Protein AF-X1T9V0-F1 (afdb_monomer)

pLDDT: mean 80.66, std 11.4, range [44.12, 93.75]

Nearest PDB structures (foldseek):
  7t22-assembly1_F  TM=5.016E-01  e=5.254E-05  Escherichia coli K-12
  3bh0-assembly1_A  TM=8.371E-01  e=5.116E-03  Bacillus phage SPP1
  6qem-assembly1_C  TM=6.064E-01  e=6.419E-04  Escherichia coli
  2r6a-assembly1_A  TM=5.162E-01  e=1.046E-03  Geobacillus stearothermophilus

Mean predicted aligned error: 12.36 Å

Solvent-accessible surface area (backbone atoms only — not comparable to full-atom values): 9432 Å² total; per-residue (Å²): 108,74,69,56,54,52,51,55,53,52,53,53,52,62,68,68,67,75,81,85,80,56,74,67,56,58,54,49,55,50,51,53,57,51,46,58,66,61,65,75,74,76,92,84,85,86,78,61,64,85,65,50,54,60,55,53,52,50,57,52,51,57,55,70,74,45,95,60,68,84,24,53,47,45,73,45,70,72,57,28,72,76,61,36,20,54,50,87,97,64,89,82,84,89,81,78,64,87,91,70,46,62,67,60,52,53,52,48,26,47,50,40,27,41,76,69,73,41,91,74,87,86,87,71,92,86,62,55,70,67,62,51,51,52,49,55,52,32,72,72,67,75,54,71,75,89,79,114

InterPro domains:
  IPR007694 DNA helicase, DnaB-like, C-terminal [PF03796] (71-138)
  IPR007694 DNA helicase, DnaB-like, C-terminal [PS51199] (65-148)
  IPR027417 P-loop containing nucleoside triphosphate hydrolase [G3DSA:3.40.50.300] (47-145)
  IPR027417 P-loop containing nucleoside triphosphate hydrolase [SSF52540] (62-135)

Organism: NCBI:txid412755

Sequence (148 aa):
MRKIIAITEVCKNECYDDRTKDPVDIINDLNEQLLVLTGNTVLRTYMGMDKIMPEAFNLISERYNKKEISGVPTGFTRLDKYIDGLQPGRFVVIAGKTSTGKTSLALDMARNAAMREYPVAIFTLEMTYSELGIRLIICRFFLPQLLF

Structure (mmCIF, N/CA/C/O backbone):
data_AF-X1T9V0-F1
#
_entry.id   AF-X1T9V0-F1
#
loop_
_atom_site.group_PDB
_atom_site.id
_atom_site.type_symbol
_atom_site.label_atom_id
_atom_site.label_alt_id
_atom_site.label_comp_id
_atom_site.label_asym_id
_atom_site.label_entity_id
_atom_site.label_seq_id
_atom_site.pdbx_PDB_ins_code
_atom_site.Cartn_x
_atom_site.Cartn_y
_atom_site.Cartn_z
_atom_site.occupancy
_atom_site.B_iso_or_equiv
_atom_site.auth_seq_id
_atom_site.auth_comp_id
_atom_site.auth_asym_id
_atom_site.auth_atom_id
_atom_site.pdbx_PDB_model_num
ATOM 1 N N . MET A 1 1 ? -6.354 -8.744 -32.834 1.00 56.34 1 MET A N 1
ATOM 2 C CA . MET A 1 1 ? -6.208 -10.096 -33.420 1.00 56.34 1 MET A CA 1
ATOM 3 C C . MET A 1 1 ? -5.099 -10.169 -34.470 1.00 56.34 1 MET A C 1
ATOM 5 O O . MET A 1 1 ? -4.031 -10.624 -34.102 1.00 56.34 1 MET A O 1
ATOM 9 N N . ARG A 1 2 ? -5.248 -9.661 -35.710 1.00 74.00 2 ARG A N 1
ATOM 10 C CA . ARG A 1 2 ? -4.183 -9.759 -36.748 1.00 74.00 2 ARG A CA 1
ATOM 11 C C . ARG A 1 2 ? -2.821 -9.171 -36.339 1.00 74.00 2 ARG A C 1
ATOM 13 O O . ARG A 1 2 ? -1.800 -9.788 -36.591 1.00 74.00 2 ARG A O 1
ATOM 20 N N . LYS A 1 3 ? -2.816 -8.021 -35.650 1.00 72.12 3 LYS A N 1
ATOM 21 C CA . LYS A 1 3 ? -1.582 -7.397 -35.136 1.00 72.12 3 LYS A CA 1
ATOM 22 C C . LYS A 1 3 ? -0.863 -8.243 -34.074 1.00 72.12 3 LYS A C 1
ATOM 24 O O . LYS A 1 3 ? 0.351 -8.229 -34.031 1.00 72.12 3 LYS A O 1
ATOM 29 N N . ILE A 1 4 ? -1.609 -8.986 -33.251 1.00 75.44 4 ILE A N 1
ATOM 30 C CA . ILE A 1 4 ? -1.033 -9.860 -32.215 1.00 75.44 4 ILE A CA 1
ATOM 31 C C . ILE A 1 4 ? -0.352 -11.060 -32.879 1.00 75.44 4 ILE A C 1
ATOM 33 O O . ILE A 1 4 ? 0.782 -11.372 -32.550 1.00 75.44 4 ILE A O 1
ATOM 37 N N . ILE A 1 5 ? -1.019 -11.669 -33.867 1.00 80.75 5 ILE A N 1
ATOM 38 C CA . ILE A 1 5 ? -0.476 -12.796 -34.641 1.00 80.75 5 ILE A CA 1
ATOM 39 C C . ILE A 1 5 ? 0.827 -12.394 -35.349 1.00 80.75 5 ILE A C 1
ATOM 41 O O . ILE A 1 5 ? 1.803 -13.130 -35.275 1.00 80.75 5 ILE A O 1
ATOM 45 N N . ALA A 1 6 ? 0.862 -11.204 -35.960 1.00 79.88 6 ALA A N 1
ATOM 46 C CA . ALA A 1 6 ? 2.060 -10.687 -36.622 1.00 79.88 6 ALA A CA 1
ATOM 47 C C . ALA A 1 6 ? 3.251 -10.518 -35.658 1.00 79.88 6 ALA A C 1
ATOM 49 O O . ALA A 1 6 ? 4.362 -10.898 -36.003 1.00 79.88 6 ALA A O 1
ATOM 50 N N . ILE A 1 7 ? 3.024 -10.007 -34.441 1.00 77.75 7 ILE A N 1
ATOM 51 C CA . ILE A 1 7 ? 4.086 -9.866 -33.426 1.00 77.75 7 ILE A CA 1
ATOM 52 C C . ILE A 1 7 ? 4.608 -11.241 -32.996 1.00 77.75 7 ILE A C 1
ATOM 54 O O . ILE A 1 7 ? 5.814 -11.446 -32.927 1.00 77.75 7 ILE A O 1
ATOM 58 N N . THR A 1 8 ? 3.720 -12.213 -32.761 1.00 78.56 8 THR A N 1
ATOM 59 C CA . THR A 1 8 ? 4.132 -13.577 -32.386 1.00 78.56 8 THR A CA 1
ATOM 60 C C . THR A 1 8 ? 4.973 -14.245 -33.477 1.00 78.56 8 THR A C 1
ATOM 62 O O . THR A 1 8 ? 5.903 -14.985 -33.168 1.00 78.56 8 THR A O 1
ATOM 65 N N . GLU A 1 9 ? 4.667 -13.983 -34.746 1.00 81.50 9 GLU A N 1
ATOM 66 C CA . GLU A 1 9 ? 5.402 -14.525 -35.889 1.00 81.50 9 GLU A CA 1
ATOM 67 C C . GLU A 1 9 ? 6.793 -13.889 -36.038 1.00 81.50 9 GLU A C 1
ATOM 69 O O . GLU A 1 9 ? 7.769 -14.606 -36.253 1.00 81.50 9 GLU A O 1
ATOM 74 N N . VAL A 1 10 ? 6.907 -12.572 -35.823 1.00 78.62 10 VAL A N 1
ATOM 75 C CA . VAL A 1 10 ? 8.195 -11.857 -35.780 1.00 78.62 10 VAL A CA 1
ATOM 76 C C . VAL A 1 10 ? 9.075 -12.392 -34.651 1.00 78.62 10 VAL A C 1
ATOM 78 O O . VAL A 1 10 ? 10.202 -12.803 -34.914 1.00 78.62 10 VAL A O 1
ATOM 81 N N . CYS A 1 11 ? 8.548 -12.497 -33.428 1.00 74.44 11 CYS A N 1
ATOM 82 C CA . CYS A 1 11 ? 9.314 -13.007 -32.289 1.00 74.44 11 CYS A CA 1
ATOM 83 C C . CYS A 1 11 ? 9.730 -14.468 -32.477 1.00 74.44 11 CYS A C 1
ATOM 85 O O . CYS A 1 11 ? 10.836 -14.851 -32.111 1.00 74.44 11 CYS A O 1
ATOM 87 N N . LYS A 1 12 ? 8.870 -15.294 -33.088 1.00 78.94 12 LYS A N 1
ATOM 88 C CA . LYS A 1 12 ? 9.221 -16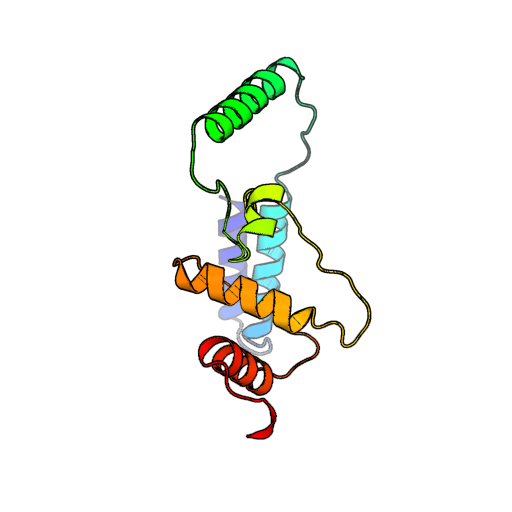.681 -33.408 1.00 78.94 12 LYS A CA 1
ATOM 89 C C . LYS A 1 12 ? 10.407 -16.734 -34.368 1.00 78.94 12 LYS A C 1
ATOM 91 O O . LYS A 1 12 ? 11.316 -17.522 -34.137 1.00 78.94 12 LYS A O 1
ATOM 96 N N . ASN A 1 13 ? 10.411 -15.907 -35.411 1.00 77.19 13 ASN A N 1
ATOM 97 C CA . ASN A 1 13 ? 11.510 -15.863 -36.373 1.00 77.19 13 ASN A CA 1
ATOM 98 C C . ASN A 1 13 ? 12.810 -15.356 -35.731 1.00 77.19 13 ASN A C 1
ATOM 100 O O . ASN A 1 13 ? 13.853 -15.966 -35.943 1.00 77.19 13 ASN A O 1
ATOM 104 N N . GLU A 1 14 ? 12.745 -14.328 -34.880 1.00 73.94 14 GLU A N 1
ATOM 105 C CA . GLU A 1 14 ? 13.911 -13.829 -34.134 1.00 73.94 14 GLU A CA 1
ATOM 106 C C . GLU A 1 14 ? 14.492 -14.864 -33.158 1.00 73.94 14 GLU A C 1
ATOM 108 O O . GLU A 1 14 ? 15.704 -14.904 -32.967 1.00 73.94 14 GLU A O 1
ATOM 113 N N . CYS A 1 15 ? 13.662 -15.744 -32.585 1.00 70.62 15 CYS A N 1
ATOM 114 C CA . CYS A 1 15 ? 14.121 -16.847 -31.735 1.00 70.62 15 CYS A CA 1
ATOM 115 C C . CYS A 1 15 ? 14.826 -17.980 -32.502 1.00 70.62 15 CYS A C 1
ATOM 117 O O . CYS A 1 15 ? 15.581 -18.731 -31.891 1.00 70.62 15 CYS A O 1
ATOM 119 N N . TYR A 1 16 ? 14.557 -18.154 -33.801 1.00 71.00 16 TYR A N 1
ATOM 120 C CA . TYR A 1 16 ? 15.193 -19.198 -34.617 1.00 71.00 16 TYR A CA 1
ATOM 121 C C . TYR A 1 16 ? 16.481 -18.725 -35.310 1.00 71.00 16 TYR A C 1
ATOM 123 O O . TYR A 1 16 ? 17.306 -19.567 -35.661 1.00 71.00 16 TYR A O 1
ATOM 131 N N . ASP A 1 17 ? 16.681 -17.415 -35.484 1.00 71.31 17 ASP A N 1
ATOM 132 C CA . ASP A 1 17 ? 17.824 -16.823 -36.209 1.00 71.31 17 ASP A CA 1
ATOM 133 C C . ASP A 1 17 ? 19.085 -16.638 -35.323 1.00 71.31 17 ASP A C 1
ATOM 135 O O . ASP A 1 17 ? 19.879 -15.706 -35.455 1.00 71.31 17 ASP A O 1
ATOM 139 N N . ASP A 1 18 ? 19.250 -17.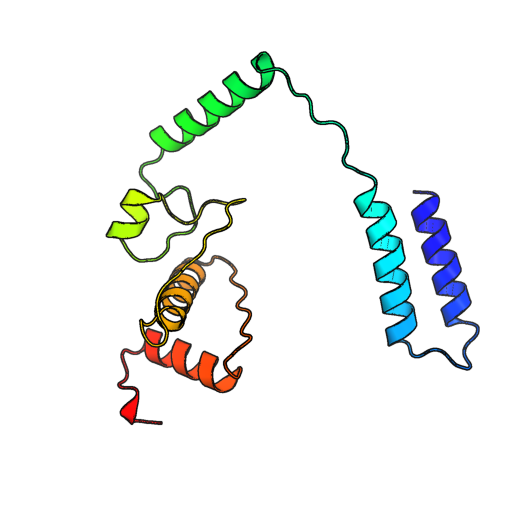546 -34.363 1.00 62.38 18 ASP A N 1
ATOM 140 C CA . ASP A 1 18 ? 20.064 -17.436 -33.151 1.00 62.38 18 ASP A CA 1
ATOM 141 C C . ASP A 1 18 ? 21.585 -17.313 -33.378 1.00 62.38 18 ASP A C 1
ATOM 143 O O . ASP A 1 18 ? 22.294 -18.325 -33.385 1.00 62.38 18 ASP A O 1
ATOM 147 N N . ARG A 1 19 ? 22.122 -16.082 -33.513 1.00 57.53 19 ARG A N 1
ATOM 148 C CA . ARG A 1 19 ? 23.573 -15.826 -33.319 1.00 57.53 19 ARG A CA 1
ATOM 149 C C . ARG A 1 19 ? 24.010 -14.562 -32.566 1.00 57.53 19 ARG A C 1
ATOM 151 O O . ARG A 1 19 ? 25.209 -14.466 -32.313 1.00 57.53 19 ARG A O 1
ATOM 158 N N . THR A 1 20 ? 23.147 -13.619 -32.165 1.00 59.25 20 THR A N 1
ATOM 159 C CA . THR A 1 20 ? 23.647 -12.379 -31.503 1.00 59.25 20 THR A CA 1
ATOM 160 C C . THR A 1 20 ? 22.731 -11.641 -30.519 1.00 59.25 20 THR A C 1
ATOM 162 O O . THR A 1 20 ? 23.223 -10.705 -29.894 1.00 59.25 20 THR A O 1
ATOM 165 N N . LYS A 1 21 ? 21.444 -11.978 -30.356 1.00 65.31 21 LYS A N 1
ATOM 166 C CA . LYS A 1 21 ? 20.563 -11.238 -29.426 1.00 65.31 21 LYS A CA 1
ATOM 167 C C . LYS A 1 21 ? 20.413 -11.986 -28.103 1.00 65.31 21 LYS A C 1
ATOM 169 O O . LYS A 1 21 ? 20.134 -13.182 -28.104 1.00 65.31 21 LYS A O 1
ATOM 174 N N . ASP A 1 22 ? 20.589 -11.281 -26.989 1.00 77.50 22 ASP A N 1
ATOM 175 C CA . ASP A 1 22 ? 20.309 -11.830 -25.665 1.00 77.50 22 ASP A CA 1
ATOM 176 C C . ASP A 1 22 ? 18.796 -12.118 -25.553 1.00 77.50 22 ASP A C 1
ATOM 178 O O . ASP A 1 22 ? 17.985 -11.300 -26.004 1.00 77.50 22 ASP A O 1
ATOM 182 N N . PRO A 1 23 ? 18.371 -13.251 -24.962 1.00 76.12 23 PRO A N 1
ATOM 183 C CA . PRO A 1 23 ? 16.960 -13.522 -24.684 1.00 76.12 23 PRO A CA 1
ATOM 184 C C . PRO A 1 23 ? 16.222 -12.368 -23.984 1.00 76.12 23 PRO A C 1
ATOM 186 O O . PRO A 1 23 ? 15.021 -12.186 -24.196 1.00 76.12 23 PRO A O 1
ATOM 189 N N . VAL A 1 24 ? 16.922 -11.572 -23.172 1.00 79.62 24 VAL A N 1
ATOM 190 C CA . VAL A 1 24 ? 16.383 -10.387 -22.493 1.00 79.62 24 VAL A CA 1
ATOM 191 C C . VAL A 1 24 ? 15.986 -9.291 -23.487 1.00 79.62 24 VAL A C 1
ATOM 193 O O . VAL A 1 24 ? 14.943 -8.662 -23.306 1.00 79.62 24 VAL A O 1
ATOM 196 N N . ASP A 1 25 ? 16.755 -9.092 -24.555 1.00 80.62 25 ASP A N 1
ATOM 197 C CA . ASP A 1 25 ? 16.477 -8.063 -25.563 1.00 80.62 25 ASP A CA 1
ATOM 198 C C . ASP A 1 25 ? 15.214 -8.402 -26.363 1.00 80.62 25 ASP A C 1
ATOM 200 O O . ASP A 1 25 ? 14.354 -7.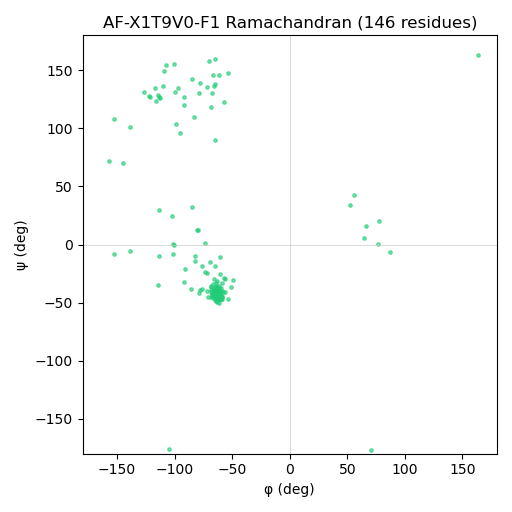547 -26.561 1.00 80.62 25 ASP A O 1
ATOM 204 N N . ILE A 1 26 ? 15.037 -9.678 -26.720 1.00 79.50 26 ILE A N 1
ATOM 205 C CA . ILE A 1 26 ? 13.835 -10.163 -27.419 1.00 79.50 26 ILE A CA 1
ATOM 206 C C . ILE A 1 26 ? 12.582 -9.942 -26.556 1.00 79.50 26 ILE A C 1
ATOM 208 O O . ILE A 1 26 ? 11.533 -9.532 -27.054 1.00 79.50 26 ILE A O 1
ATOM 212 N N . ILE A 1 27 ? 12.681 -10.183 -25.245 1.00 80.56 27 ILE A N 1
ATOM 213 C CA . ILE A 1 27 ? 11.574 -9.955 -24.304 1.00 80.56 27 ILE A CA 1
ATOM 214 C C . ILE A 1 27 ? 11.244 -8.459 -24.191 1.00 80.56 27 ILE A C 1
ATOM 216 O O . ILE A 1 27 ? 10.067 -8.092 -24.126 1.00 80.56 27 ILE A O 1
ATOM 220 N N . ASN A 1 28 ? 12.257 -7.593 -24.177 1.00 82.62 28 ASN A N 1
ATOM 221 C CA . ASN A 1 28 ? 12.065 -6.145 -24.110 1.00 82.62 28 ASN A CA 1
ATOM 222 C C . ASN A 1 28 ? 11.395 -5.595 -25.380 1.00 82.62 28 ASN A C 1
ATOM 224 O O . ASN A 1 28 ? 10.402 -4.872 -25.261 1.00 82.62 28 ASN A O 1
ATOM 228 N N . ASP A 1 29 ? 11.852 -6.009 -26.565 1.00 81.56 29 ASP A N 1
ATOM 229 C CA . ASP A 1 29 ? 11.260 -5.627 -27.858 1.00 81.56 29 ASP A CA 1
ATOM 230 C C . ASP A 1 29 ? 9.778 -6.049 -27.940 1.00 81.56 29 ASP A C 1
ATOM 232 O O . ASP A 1 29 ? 8.909 -5.302 -28.406 1.00 81.56 29 ASP A O 1
ATOM 236 N N . LEU A 1 30 ? 9.455 -7.240 -27.427 1.00 82.06 30 LEU A N 1
ATOM 237 C CA . LEU A 1 30 ? 8.090 -7.770 -27.391 1.00 82.06 30 LEU A CA 1
ATOM 238 C C . LEU A 1 30 ? 7.191 -6.956 -26.446 1.00 82.06 30 LEU A C 1
ATOM 240 O O . LEU A 1 30 ? 6.055 -6.621 -26.804 1.00 82.06 30 LEU A O 1
ATOM 244 N N . ASN A 1 31 ? 7.698 -6.587 -25.266 1.00 80.06 31 ASN A N 1
ATOM 245 C CA . ASN A 1 31 ? 6.984 -5.732 -24.314 1.00 80.06 31 ASN A CA 1
ATOM 246 C C . ASN A 1 31 ? 6.672 -4.349 -24.903 1.00 80.06 31 ASN A C 1
ATOM 248 O O . ASN A 1 31 ? 5.559 -3.847 -24.719 1.00 80.06 31 ASN A O 1
ATOM 252 N N . GLU A 1 32 ? 7.608 -3.749 -25.640 1.00 83.00 32 GLU A N 1
ATOM 253 C CA . GLU A 1 32 ? 7.402 -2.452 -26.292 1.00 83.00 32 GLU A CA 1
ATOM 254 C C . GLU A 1 32 ? 6.299 -2.526 -27.359 1.00 83.00 32 GLU A C 1
ATOM 256 O O . GLU A 1 32 ? 5.347 -1.735 -27.346 1.00 83.00 32 GLU A O 1
ATOM 261 N N . GLN A 1 33 ? 6.352 -3.525 -28.243 1.00 79.69 33 GLN A N 1
ATOM 262 C CA . GLN A 1 33 ? 5.334 -3.709 -29.283 1.00 79.69 33 GLN A CA 1
ATOM 263 C C . GLN A 1 33 ? 3.943 -3.989 -28.687 1.00 79.69 33 GLN A C 1
ATOM 265 O O . GLN A 1 33 ? 2.927 -3.489 -29.185 1.00 79.69 33 GLN A O 1
ATOM 270 N N . LEU A 1 34 ? 3.878 -4.742 -27.586 1.00 79.12 34 LEU A N 1
ATOM 271 C CA . LEU A 1 34 ? 2.636 -5.030 -26.868 1.00 79.12 34 LEU A CA 1
ATOM 272 C C . LEU A 1 34 ? 2.063 -3.782 -26.176 1.00 79.12 34 LEU A C 1
ATOM 274 O O . LEU A 1 34 ? 0.842 -3.573 -26.176 1.00 79.12 34 LEU A O 1
ATOM 278 N N . LEU A 1 35 ? 2.925 -2.909 -25.652 1.00 76.31 35 LEU A N 1
ATOM 279 C CA . LEU A 1 35 ? 2.526 -1.626 -25.080 1.00 76.31 35 LEU A CA 1
ATOM 280 C C . LEU A 1 35 ? 1.884 -0.717 -26.138 1.00 76.31 35 LEU A C 1
ATOM 282 O O . LEU A 1 35 ? 0.830 -0.138 -25.878 1.00 76.31 35 LEU A O 1
ATOM 286 N N . VAL A 1 36 ? 2.438 -0.654 -27.352 1.00 78.19 36 VAL A N 1
ATOM 287 C CA . VAL A 1 36 ? 1.876 0.129 -28.475 1.00 78.19 36 VAL A CA 1
ATOM 288 C C . VAL A 1 36 ? 0.500 -0.389 -28.911 1.00 78.19 36 VAL A C 1
ATOM 290 O O . VAL A 1 36 ? -0.389 0.392 -29.275 1.00 78.19 36 VAL A O 1
ATOM 293 N N . LEU A 1 37 ? 0.281 -1.705 -28.861 1.00 72.50 37 LEU A N 1
ATOM 294 C CA . LEU A 1 37 ? -1.038 -2.280 -29.131 1.00 72.50 37 LEU A CA 1
ATOM 295 C C . L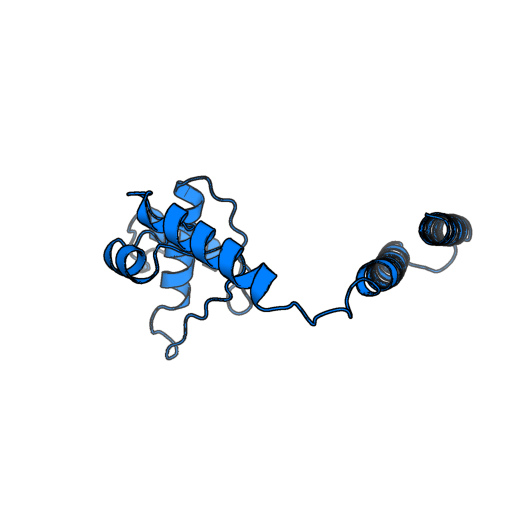EU A 1 37 ? -2.062 -1.930 -28.052 1.00 72.50 37 LEU A C 1
ATOM 297 O O . LEU A 1 37 ? -3.228 -1.702 -28.375 1.00 72.50 37 LEU A O 1
ATOM 301 N N . THR A 1 38 ? -1.624 -1.867 -26.799 1.00 69.94 38 THR A N 1
ATOM 302 C CA . THR A 1 38 ? -2.483 -1.574 -25.646 1.00 69.94 38 THR A CA 1
ATOM 303 C C . THR A 1 38 ? -2.796 -0.073 -25.550 1.00 69.94 38 THR A C 1
ATOM 305 O O . THR A 1 38 ? -3.942 0.314 -25.308 1.00 69.94 38 THR A O 1
ATOM 308 N N . GLY A 1 39 ? -1.806 0.781 -25.831 1.00 60.31 39 GLY A N 1
ATOM 309 C CA . GLY A 1 39 ? -1.877 2.243 -25.734 1.00 60.31 39 GLY A CA 1
ATOM 310 C C . GLY A 1 39 ? -2.767 2.931 -26.774 1.00 60.31 39 GLY A C 1
ATOM 311 O O . GLY A 1 39 ? -3.162 4.075 -26.579 1.00 60.31 39 GLY A O 1
ATOM 312 N N . ASN A 1 40 ? -3.162 2.239 -27.846 1.00 53.19 40 ASN A N 1
ATOM 313 C CA . ASN A 1 40 ? -4.040 2.794 -28.886 1.00 53.19 40 ASN A CA 1
ATOM 314 C C . ASN A 1 40 ? -5.537 2.810 -28.521 1.00 53.19 40 ASN A C 1
ATOM 316 O O . ASN A 1 40 ? -6.384 3.046 -29.384 1.00 53.19 40 ASN A O 1
ATOM 320 N N . THR A 1 41 ? -5.878 2.580 -27.251 1.00 56.78 41 THR A N 1
ATOM 321 C CA . THR A 1 41 ? -7.271 2.437 -26.812 1.00 56.78 41 THR A CA 1
ATOM 322 C C . THR A 1 41 ? -7.760 3.555 -25.897 1.00 56.78 41 THR A C 1
ATOM 324 O O . THR A 1 41 ? -8.653 3.297 -25.110 1.00 56.78 41 THR A O 1
ATOM 327 N N . VAL A 1 42 ? -7.270 4.800 -25.973 1.00 58.47 42 VAL A N 1
ATOM 328 C CA . VAL A 1 42 ? -8.013 5.929 -25.371 1.00 58.47 42 VAL A CA 1
ATOM 329 C C . VAL A 1 42 ? -7.725 7.253 -26.080 1.00 58.47 42 VAL A C 1
ATOM 331 O O . VAL A 1 42 ? -6.680 7.838 -25.859 1.00 58.47 42 VAL A O 1
ATOM 334 N N . LEU A 1 43 ? -8.693 7.768 -26.846 1.00 54.09 43 LEU A N 1
ATOM 335 C CA . LEU A 1 43 ? -9.012 9.205 -26.932 1.00 54.09 43 LEU A CA 1
ATOM 336 C C . LEU A 1 43 ? -10.465 9.356 -27.417 1.00 54.09 43 LEU A C 1
ATOM 338 O O . LEU A 1 43 ? -10.756 9.740 -28.548 1.00 54.09 43 LEU A O 1
ATOM 342 N N . ARG A 1 44 ? -11.416 9.031 -26.543 1.00 60.41 44 ARG A N 1
ATOM 343 C CA . ARG A 1 44 ? -12.774 9.576 -26.627 1.00 60.41 44 ARG A CA 1
ATOM 344 C C . ARG A 1 44 ? -13.210 9.911 -25.219 1.00 60.41 44 ARG A C 1
ATOM 346 O O . ARG A 1 44 ? -13.613 9.012 -24.491 1.00 60.41 44 ARG A O 1
ATOM 353 N N . THR A 1 45 ? -13.161 11.185 -24.845 1.00 56.91 45 THR A N 1
ATOM 354 C CA . THR A 1 45 ? -13.670 11.565 -23.526 1.00 56.91 45 THR A CA 1
ATOM 355 C C . THR A 1 45 ? -14.329 12.934 -23.553 1.00 56.91 45 THR A C 1
ATOM 357 O O . THR A 1 45 ? -13.845 13.902 -22.984 1.00 56.91 45 THR A O 1
ATOM 360 N N . TYR A 1 46 ? -15.486 12.998 -24.206 1.00 60.91 46 TYR A N 1
ATOM 361 C CA . TYR A 1 46 ? -16.562 13.844 -23.709 1.00 60.91 46 TYR A CA 1
ATOM 362 C C . TYR A 1 46 ? -17.717 12.920 -23.332 1.00 60.91 46 TYR A C 1
ATOM 364 O O . TYR A 1 46 ? -18.165 12.116 -24.151 1.00 60.91 46 TYR A O 1
ATOM 372 N N . MET A 1 47 ? -18.154 12.998 -22.079 1.00 74.94 47 MET A N 1
ATOM 373 C CA . MET A 1 47 ? -19.302 12.264 -21.564 1.00 74.94 47 MET A CA 1
ATOM 374 C C . MET A 1 47 ? -20.291 13.296 -21.027 1.00 74.94 47 MET A C 1
ATOM 376 O O . MET A 1 47 ? -19.906 14.189 -20.274 1.00 74.94 47 MET A O 1
ATOM 380 N N . GLY A 1 48 ? -21.544 13.213 -21.472 1.00 83.56 48 GLY A N 1
ATOM 381 C CA . GLY A 1 48 ? -22.594 14.127 -21.033 1.00 83.56 48 GLY A CA 1
ATOM 382 C C . GLY A 1 48 ? -22.916 13.941 -19.550 1.00 83.56 48 GLY A C 1
ATOM 383 O O . GLY A 1 48 ? -22.856 12.827 -19.020 1.00 83.56 48 GLY A O 1
ATOM 384 N N . 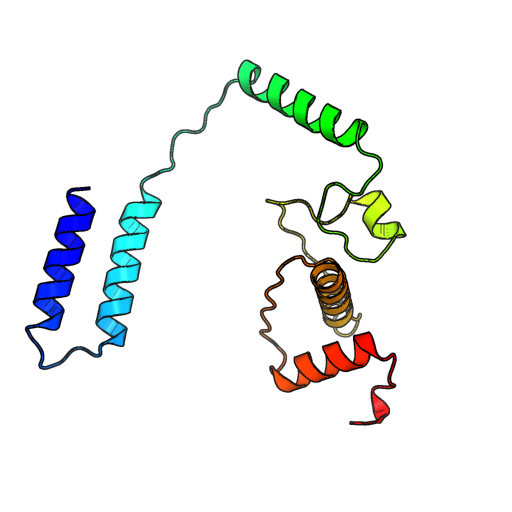MET A 1 49 ? -23.255 15.040 -18.869 1.00 83.56 49 MET A N 1
ATOM 385 C CA . MET A 1 49 ? -23.606 15.014 -17.443 1.00 83.56 49 MET A CA 1
ATOM 386 C C . MET A 1 49 ? -24.833 14.141 -17.145 1.00 83.56 49 MET A C 1
ATOM 388 O O . MET A 1 49 ? -24.937 13.604 -16.044 1.00 83.56 49 MET A O 1
ATOM 392 N N . ASP A 1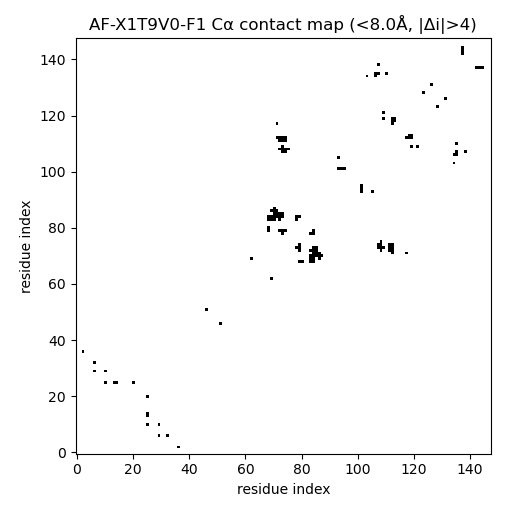 50 ? -25.721 13.954 -18.122 1.00 87.44 50 ASP A N 1
ATOM 393 C CA . ASP A 1 50 ? -26.884 13.063 -18.060 1.00 87.44 50 ASP A CA 1
ATOM 394 C C . ASP A 1 50 ? -26.502 11.606 -17.754 1.00 87.44 50 ASP A C 1
ATOM 396 O O . ASP A 1 50 ? -27.271 10.897 -17.109 1.00 87.44 50 ASP A O 1
ATOM 400 N N . LYS A 1 51 ? -25.297 11.177 -18.152 1.00 83.31 51 LYS A N 1
ATOM 401 C CA . LYS A 1 51 ? -24.785 9.822 -17.895 1.00 83.31 51 LYS A CA 1
ATOM 402 C C . LYS A 1 51 ? -23.973 9.712 -16.608 1.00 83.31 51 LYS A C 1
ATOM 404 O O . LYS A 1 51 ? -24.024 8.682 -15.949 1.00 83.31 51 LYS A O 1
ATOM 409 N N . ILE A 1 52 ? -23.260 10.774 -16.233 1.00 86.69 52 ILE A N 1
ATOM 410 C CA . ILE A 1 52 ? -22.389 10.790 -15.045 1.00 86.69 52 ILE A CA 1
ATOM 411 C C . ILE A 1 52 ? -23.214 10.925 -13.757 1.00 86.69 52 ILE A C 1
ATOM 413 O O . ILE A 1 52 ? -22.895 10.311 -12.740 1.00 86.69 52 ILE A O 1
ATOM 417 N N . MET A 1 53 ? -24.277 11.737 -13.781 1.00 90.31 53 MET A N 1
ATOM 418 C CA . MET A 1 53 ? -25.049 12.059 -12.578 1.00 90.31 53 MET A CA 1
ATOM 419 C C . MET A 1 53 ? -25.715 10.828 -11.931 1.00 90.31 53 MET A C 1
ATOM 421 O O . MET A 1 53 ? -25.599 10.681 -10.712 1.00 90.31 53 MET A O 1
ATOM 425 N N . PRO A 1 54 ? -26.350 9.906 -12.688 1.00 90.19 54 PRO A N 1
ATOM 426 C CA . PRO A 1 54 ? -26.907 8.683 -12.110 1.00 90.19 54 PRO A CA 1
ATOM 427 C C . PRO A 1 54 ? -25.841 7.774 -11.479 1.00 90.19 54 PRO A C 1
ATOM 429 O O . PRO A 1 54 ? -26.049 7.259 -10.382 1.00 90.19 54 PRO A O 1
ATOM 432 N N . GLU A 1 55 ? -24.679 7.610 -12.122 1.00 84.56 55 GLU A N 1
ATOM 433 C CA . GLU A 1 55 ? -23.568 6.815 -11.573 1.00 84.56 55 GLU A CA 1
ATOM 434 C C . GLU A 1 55 ? -23.032 7.414 -10.267 1.00 84.56 55 GLU A C 1
ATOM 436 O O . GLU A 1 55 ? -22.832 6.694 -9.285 1.00 84.56 55 GLU A O 1
ATOM 441 N N . ALA A 1 56 ? -22.860 8.738 -10.220 1.00 84.62 56 ALA A N 1
ATOM 442 C CA . ALA A 1 56 ? -22.411 9.439 -9.021 1.00 84.62 56 ALA A CA 1
ATOM 443 C C . ALA A 1 56 ? -23.395 9.268 -7.848 1.00 84.62 56 ALA A C 1
ATOM 445 O O . ALA A 1 56 ? -22.971 9.013 -6.719 1.00 84.62 56 ALA A O 1
ATOM 446 N N . PHE A 1 57 ? -24.705 9.354 -8.106 1.00 88.69 57 PHE A N 1
ATOM 447 C CA . PHE A 1 57 ? -25.735 9.143 -7.082 1.00 88.69 57 PHE A CA 1
ATOM 448 C C . PHE A 1 57 ? -25.758 7.710 -6.545 1.00 88.69 57 PHE A C 1
ATOM 450 O O . PHE A 1 57 ? -25.906 7.514 -5.334 1.00 88.69 57 PHE A O 1
ATOM 457 N N . ASN A 1 58 ? -25.568 6.713 -7.410 1.00 86.12 58 ASN A N 1
ATOM 458 C CA . ASN A 1 58 ? -25.483 5.315 -6.990 1.00 86.12 58 ASN A CA 1
ATOM 459 C C . ASN A 1 58 ? -24.265 5.081 -6.085 1.00 86.12 58 ASN A C 1
ATOM 461 O O . ASN A 1 58 ? -24.410 4.520 -5.000 1.00 86.12 58 ASN A O 1
ATOM 465 N N . LEU A 1 59 ? -23.094 5.609 -6.461 1.00 80.81 59 LEU A N 1
ATOM 466 C CA . LEU A 1 59 ? -21.866 5.531 -5.657 1.00 80.81 59 LEU A CA 1
ATOM 467 C C . LEU A 1 59 ? -22.023 6.154 -4.261 1.00 80.81 59 LEU A C 1
ATOM 469 O O . LEU A 1 59 ? -21.531 5.606 -3.274 1.00 80.81 59 LEU A O 1
ATOM 473 N N . ILE A 1 60 ? -22.704 7.300 -4.158 1.00 83.12 60 ILE A N 1
ATOM 474 C CA . ILE A 1 60 ? -22.969 7.950 -2.864 1.00 83.12 60 ILE A CA 1
ATOM 475 C C . ILE A 1 60 ? -23.929 7.098 -2.026 1.00 83.12 60 ILE A C 1
ATOM 477 O O . ILE A 1 60 ? -23.695 6.901 -0.833 1.00 83.12 60 ILE A O 1
ATOM 481 N N . SER A 1 61 ? -24.981 6.563 -2.646 1.00 82.25 61 SER A N 1
ATOM 482 C CA . SER A 1 61 ? -25.998 5.757 -1.962 1.00 82.25 61 SER A CA 1
ATOM 483 C C . SER A 1 61 ? -25.429 4.439 -1.424 1.00 82.25 61 SER A C 1
ATOM 485 O O . SER A 1 61 ? -25.730 4.048 -0.296 1.00 82.25 61 SER A O 1
ATOM 487 N N . GLU A 1 62 ? -24.554 3.774 -2.184 1.00 79.44 62 GLU A N 1
ATOM 488 C CA . GLU A 1 62 ? -23.847 2.570 -1.730 1.00 79.44 62 GLU A CA 1
ATOM 489 C C . GLU A 1 62 ? -22.943 2.839 -0.525 1.00 79.44 62 GLU A C 1
ATOM 491 O O . GLU A 1 62 ? -22.907 2.035 0.409 1.00 79.44 62 GLU A O 1
ATOM 496 N N . ARG A 1 63 ? -22.237 3.975 -0.524 1.00 72.56 63 ARG A N 1
ATOM 497 C CA . ARG A 1 63 ? -21.380 4.378 0.599 1.00 72.56 63 ARG A CA 1
ATOM 498 C C . ARG A 1 63 ? -22.186 4.736 1.840 1.00 72.56 63 ARG A C 1
ATOM 500 O O . ARG A 1 63 ? -21.788 4.375 2.938 1.00 72.56 63 ARG A O 1
ATOM 507 N N . TYR A 1 64 ? -23.329 5.400 1.680 1.00 73.88 64 TYR A N 1
ATOM 508 C CA . TYR A 1 64 ? -24.178 5.786 2.809 1.00 73.88 64 TYR A CA 1
ATOM 509 C C . TYR A 1 64 ? -24.810 4.578 3.522 1.00 73.88 64 TYR A C 1
ATOM 511 O O . TYR A 1 64 ? -24.973 4.588 4.740 1.00 73.88 64 TYR A O 1
ATOM 519 N N . ASN A 1 65 ? -25.143 3.519 2.778 1.00 71.00 65 ASN A N 1
ATOM 520 C CA . ASN A 1 65 ? -25.803 2.331 3.329 1.00 71.00 65 ASN A CA 1
ATOM 521 C C . ASN A 1 65 ? -24.846 1.331 4.003 1.00 71.00 65 ASN A C 1
ATOM 523 O O . ASN A 1 65 ? -25.304 0.442 4.726 1.00 71.00 65 ASN A O 1
ATOM 527 N N . LYS A 1 66 ? -23.529 1.451 3.799 1.00 69.38 66 LYS A N 1
ATOM 528 C CA . LYS A 1 66 ? -22.529 0.582 4.435 1.00 69.38 66 LYS A CA 1
ATOM 529 C C . LYS A 1 66 ? -22.038 1.204 5.745 1.00 69.38 66 LYS A C 1
ATOM 531 O O . LYS A 1 66 ? -21.596 2.343 5.783 1.00 69.38 66 LYS A O 1
ATOM 536 N N . LYS A 1 67 ? -22.100 0.434 6.840 1.00 64.19 67 LYS A N 1
ATOM 537 C CA . LYS A 1 67 ? -21.526 0.811 8.152 1.00 64.19 67 LYS A CA 1
ATOM 538 C C . LYS A 1 67 ? -20.025 0.521 8.264 1.00 64.19 67 LYS A C 1
ATOM 540 O O . LYS A 1 67 ? -19.402 0.906 9.250 1.00 64.19 67 LYS A O 1
ATOM 545 N N . GLU A 1 68 ? -19.472 -0.193 7.291 1.00 71.94 68 GLU A N 1
ATOM 546 C CA . GLU A 1 68 ? -18.064 -0.568 7.240 1.00 71.94 68 GLU A CA 1
ATOM 547 C C . GLU A 1 68 ? -17.285 0.347 6.302 1.00 71.94 68 GLU A C 1
ATOM 549 O O . GLU A 1 68 ? -17.847 0.927 5.375 1.00 71.94 68 GLU A O 1
ATOM 554 N N . ILE A 1 69 ? -15.981 0.446 6.562 1.00 74.69 69 ILE A N 1
ATOM 555 C CA . ILE A 1 69 ? -15.045 1.235 5.764 1.00 74.69 69 ILE A CA 1
ATOM 556 C C . ILE A 1 69 ? -15.099 0.741 4.313 1.00 74.69 69 ILE A C 1
ATOM 558 O O . ILE A 1 69 ? -14.857 -0.440 4.062 1.00 74.69 69 ILE A O 1
ATOM 562 N N . SER A 1 70 ? -15.409 1.624 3.360 1.00 80.38 70 SER A N 1
ATOM 563 C CA . SER A 1 70 ? -15.590 1.222 1.957 1.00 80.38 70 SER A CA 1
ATOM 564 C C . SER A 1 70 ? -14.273 0.887 1.245 1.00 80.38 70 SER A C 1
ATOM 566 O O . SER A 1 70 ? -14.304 0.202 0.222 1.00 80.38 70 SER A O 1
ATOM 568 N N . GLY A 1 71 ? -13.144 1.422 1.716 1.00 84.88 71 GLY A N 1
ATOM 569 C CA . GLY A 1 71 ? -11.816 1.227 1.128 1.00 84.88 71 GLY A CA 1
ATOM 570 C C . GLY A 1 71 ? -10.916 0.275 1.919 1.00 84.88 71 GLY A C 1
ATOM 571 O O . GLY A 1 71 ? -11.304 -0.285 2.943 1.00 84.88 71 GLY A O 1
ATOM 572 N N . VAL A 1 72 ? -9.663 0.136 1.474 1.00 90.44 72 VAL A N 1
ATOM 573 C CA . VAL A 1 72 ? -8.645 -0.626 2.209 1.00 90.44 72 VAL A CA 1
ATOM 574 C C . VAL A 1 72 ? -8.308 0.128 3.502 1.00 90.44 72 VAL A C 1
ATOM 576 O O . VAL A 1 72 ? -7.833 1.262 3.454 1.00 90.44 72 VAL A O 1
ATOM 579 N N . PRO A 1 73 ? -8.546 -0.457 4.675 1.00 90.19 73 PRO A N 1
ATOM 580 C CA . PRO A 1 73 ? -8.371 0.227 5.950 1.00 90.19 73 PRO A CA 1
ATOM 581 C C . PRO A 1 73 ? -6.886 0.429 6.269 1.00 90.19 73 PRO A C 1
ATOM 583 O O . PRO A 1 73 ? -6.077 -0.491 6.152 1.00 90.19 73 PRO A O 1
ATOM 586 N N . THR A 1 74 ? -6.527 1.624 6.732 1.00 91.12 74 THR A N 1
ATOM 587 C CA . THR A 1 74 ? -5.142 1.968 7.100 1.00 91.12 74 THR A CA 1
ATOM 588 C C . THR A 1 74 ? -4.726 1.371 8.445 1.00 91.12 74 THR A C 1
ATOM 590 O O . THR A 1 74 ? -3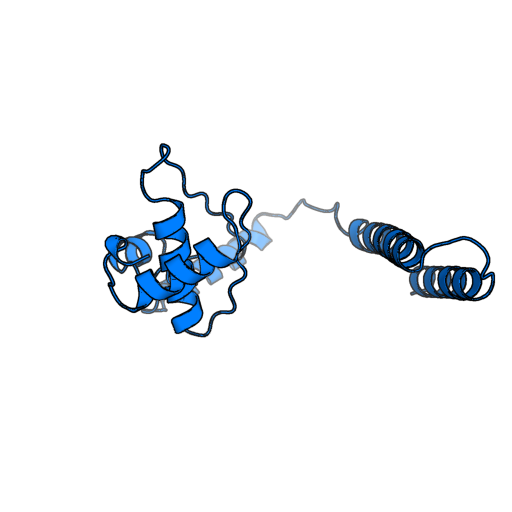.536 1.277 8.744 1.00 91.12 74 THR A O 1
ATOM 593 N N . GLY A 1 75 ? -5.702 0.979 9.272 1.00 88.81 75 GLY A N 1
ATOM 594 C CA . GLY A 1 75 ? -5.488 0.514 10.645 1.00 88.81 75 GLY A CA 1
ATOM 595 C C . GLY A 1 75 ? -5.463 1.643 11.678 1.00 88.81 75 GLY A C 1
ATOM 596 O O . GLY A 1 75 ? -5.498 1.378 12.878 1.00 88.81 75 GLY A O 1
ATOM 597 N N . PHE A 1 76 ? -5.499 2.900 11.234 1.00 90.62 76 PHE A N 1
ATOM 598 C CA . PHE A 1 76 ? -5.666 4.060 12.100 1.00 90.62 76 PHE A CA 1
ATOM 599 C C . PHE A 1 76 ? -7.143 4.451 12.147 1.00 90.62 76 PHE A C 1
ATOM 601 O O . PHE A 1 76 ? -7.611 5.226 11.317 1.00 90.62 76 PHE A O 1
ATOM 608 N N . THR A 1 77 ? -7.879 3.987 13.160 1.00 88.31 77 THR A N 1
ATOM 609 C CA . THR A 1 77 ? -9.340 4.180 13.274 1.00 88.31 77 THR A CA 1
ATOM 610 C C . THR A 1 77 ? -9.790 5.631 13.104 1.00 88.31 77 THR A C 1
ATOM 612 O O . THR A 1 77 ? -10.844 5.891 12.531 1.00 88.31 77 THR A O 1
ATOM 615 N N . ARG A 1 78 ? -9.014 6.603 13.604 1.00 90.19 78 ARG A N 1
ATOM 616 C CA . ARG A 1 78 ? -9.341 8.024 13.415 1.00 90.19 78 ARG A CA 1
ATOM 617 C C . ARG A 1 78 ? -9.179 8.445 11.960 1.00 90.19 78 ARG A C 1
ATOM 619 O O . ARG A 1 78 ? -10.065 9.111 11.451 1.00 90.19 78 ARG A O 1
ATOM 626 N N . LEU A 1 79 ? -8.083 8.055 11.311 1.00 89.38 79 LEU A N 1
ATOM 627 C CA . LEU A 1 79 ? -7.827 8.385 9.912 1.00 89.38 79 LEU A CA 1
ATOM 628 C C . LEU A 1 79 ? -8.866 7.725 9.005 1.00 89.38 79 LEU A C 1
ATOM 630 O O . LEU A 1 79 ? -9.481 8.418 8.202 1.00 89.38 79 LEU A O 1
ATOM 634 N N . ASP A 1 80 ? -9.128 6.433 9.206 1.00 89.06 80 ASP A N 1
ATOM 635 C CA . ASP A 1 80 ? -10.107 5.668 8.432 1.00 89.06 80 ASP A CA 1
ATOM 636 C C . ASP A 1 80 ? -11.515 6.270 8.524 1.00 89.06 80 ASP A C 1
ATOM 638 O O . ASP A 1 80 ? -12.232 6.270 7.534 1.00 89.06 80 ASP A O 1
ATOM 642 N N . LYS A 1 81 ? -11.894 6.871 9.660 1.00 86.00 81 LYS A N 1
ATOM 643 C CA . LYS A 1 81 ? -13.165 7.607 9.786 1.00 86.00 81 LYS A CA 1
ATOM 644 C C . LYS A 1 81 ? -13.239 8.871 8.926 1.00 86.00 81 LYS A C 1
ATOM 646 O O . LYS A 1 81 ? -14.335 9.267 8.552 1.00 86.00 81 LYS A O 1
ATOM 651 N N . TYR A 1 82 ? -12.111 9.529 8.658 1.00 86.19 82 TYR A N 1
ATOM 652 C CA . TYR A 1 82 ? -12.078 10.746 7.841 1.00 86.19 82 TYR A CA 1
ATOM 653 C C . TYR A 1 82 ? -11.982 10.449 6.347 1.00 86.19 82 TYR A C 1
ATOM 655 O O . TYR A 1 82 ? -12.581 11.167 5.551 1.00 86.19 82 TYR A O 1
ATOM 663 N N . ILE A 1 83 ? -11.205 9.434 5.964 1.00 86.88 83 ILE A N 1
ATOM 664 C CA . ILE A 1 83 ? -10.943 9.127 4.549 1.00 86.88 83 ILE A CA 1
ATOM 665 C C . ILE A 1 83 ? -11.769 7.955 4.013 1.00 86.88 83 ILE A C 1
ATOM 667 O O . ILE A 1 83 ? -11.759 7.726 2.808 1.00 86.88 83 ILE A O 1
ATOM 671 N N . ASP A 1 84 ? -12.484 7.243 4.890 1.00 86.88 84 ASP A N 1
ATOM 672 C CA . ASP A 1 84 ? -13.218 6.012 4.581 1.00 86.88 84 ASP A CA 1
ATOM 673 C C . ASP A 1 84 ? -12.311 4.928 3.962 1.00 86.88 84 ASP A C 1
ATOM 675 O O . ASP A 1 84 ? -12.643 4.245 2.991 1.00 86.88 84 ASP A O 1
ATOM 679 N N . GLY A 1 85 ? -11.109 4.797 4.532 1.00 89.50 85 GLY A N 1
ATOM 680 C CA . GLY A 1 85 ? -10.042 3.931 4.031 1.00 89.50 85 GLY A CA 1
ATOM 681 C C . GLY A 1 85 ? -9.395 4.420 2.726 1.00 89.50 85 GLY A C 1
ATOM 682 O O . GLY A 1 85 ? -9.682 5.491 2.191 1.00 89.50 85 GLY A O 1
ATOM 683 N N . LEU A 1 86 ? -8.470 3.622 2.202 1.00 91.88 86 LEU A N 1
ATOM 684 C CA . LEU A 1 86 ? -7.796 3.854 0.929 1.00 91.88 86 LEU A CA 1
ATOM 685 C C . LEU A 1 86 ? -8.680 3.341 -0.211 1.00 91.88 86 LEU A C 1
ATOM 687 O O . LEU A 1 86 ? -8.892 2.140 -0.373 1.00 91.88 86 LEU A O 1
ATOM 691 N N . GLN A 1 87 ? -9.221 4.268 -0.994 1.00 88.50 87 GLN A N 1
ATOM 692 C CA . GLN A 1 87 ? -10.167 3.959 -2.065 1.00 88.50 87 GLN A CA 1
ATOM 693 C C . GLN A 1 87 ? -9.441 3.568 -3.367 1.00 88.50 87 GLN A C 1
ATOM 695 O O . GLN A 1 87 ? -8.426 4.189 -3.707 1.00 88.50 87 GLN A O 1
ATOM 700 N N . PRO A 1 88 ? -9.970 2.601 -4.137 1.00 86.81 88 PRO A N 1
ATOM 701 C CA . PRO A 1 88 ? -9.394 2.211 -5.420 1.00 86.81 88 PRO A CA 1
ATOM 702 C C . PRO A 1 88 ? -9.393 3.382 -6.415 1.00 86.81 88 PRO A C 1
ATOM 704 O O . PRO A 1 88 ? -10.282 4.232 -6.404 1.00 86.81 88 PRO A O 1
ATOM 707 N N . GLY A 1 89 ? -8.367 3.442 -7.270 1.00 86.81 89 GLY A N 1
ATOM 708 C CA . GLY A 1 89 ? -8.200 4.507 -8.268 1.00 86.81 89 GLY A CA 1
ATOM 709 C C . GLY A 1 89 ? -7.703 5.849 -7.713 1.00 86.81 89 GLY A C 1
ATOM 710 O O . GLY A 1 89 ? -7.523 6.791 -8.483 1.00 86.81 89 GLY A O 1
ATOM 711 N N . ARG A 1 90 ? -7.450 5.962 -6.401 1.00 86.38 90 ARG A N 1
ATOM 712 C CA . ARG A 1 90 ? -6.873 7.171 -5.798 1.00 86.38 90 ARG A CA 1
ATOM 713 C C . ARG A 1 90 ? -5.368 7.045 -5.618 1.00 86.38 90 ARG A C 1
ATOM 715 O O . ARG A 1 90 ? -4.874 6.064 -5.073 1.00 86.38 90 ARG A O 1
ATOM 722 N N . PHE A 1 91 ? -4.658 8.105 -5.987 1.00 92.12 91 PHE A N 1
ATOM 723 C CA . PHE A 1 91 ? -3.255 8.287 -5.639 1.00 92.12 91 PHE A CA 1
ATOM 724 C C . PHE A 1 91 ? -3.149 9.081 -4.331 1.00 92.12 91 PHE A C 1
ATOM 726 O O . PHE A 1 91 ? -3.651 10.203 -4.239 1.00 92.12 91 PHE A O 1
ATOM 733 N N . VAL A 1 92 ? -2.536 8.486 -3.305 1.00 91.50 92 VAL A N 1
ATOM 734 C CA . VAL A 1 92 ? -2.392 9.078 -1.966 1.00 91.50 92 VAL A CA 1
ATOM 735 C C . VAL A 1 92 ? -0.916 9.343 -1.693 1.00 91.50 92 VAL A C 1
ATOM 737 O O . VAL A 1 92 ? -0.088 8.447 -1.828 1.00 91.50 92 VAL A O 1
ATOM 740 N N . VAL A 1 93 ? -0.592 10.570 -1.281 1.00 93.25 93 VAL A N 1
ATOM 741 C CA . VAL A 1 93 ? 0.784 11.000 -0.998 1.00 93.25 93 VAL A CA 1
ATOM 742 C C . VAL A 1 93 ? 0.949 11.268 0.494 1.00 93.25 93 VAL A C 1
ATOM 744 O O . VAL A 1 93 ? 0.219 12.072 1.071 1.00 93.25 93 VAL A O 1
ATOM 747 N N . ILE A 1 94 ? 1.946 10.630 1.112 1.00 92.06 94 ILE A N 1
ATOM 748 C CA . ILE A 1 94 ? 2.362 10.901 2.493 1.00 92.06 94 ILE A CA 1
ATOM 749 C C . ILE A 1 94 ? 3.588 11.818 2.448 1.00 92.06 94 ILE A C 1
ATOM 751 O O . ILE A 1 94 ? 4.699 11.377 2.158 1.00 92.06 94 ILE A O 1
ATOM 755 N N . ALA A 1 95 ? 3.386 13.103 2.738 1.00 92.56 95 ALA A N 1
ATOM 756 C CA . ALA A 1 95 ? 4.438 14.117 2.738 1.00 92.56 95 ALA A CA 1
ATOM 757 C C . ALA A 1 95 ? 4.821 14.551 4.163 1.00 92.56 95 ALA A C 1
ATOM 759 O O . ALA A 1 95 ? 4.034 14.460 5.101 1.00 92.56 95 ALA A O 1
ATOM 760 N N . GLY A 1 96 ? 6.054 15.028 4.334 1.00 91.56 96 GLY A N 1
ATOM 761 C CA . GLY A 1 96 ? 6.611 15.419 5.632 1.00 91.56 96 GLY A CA 1
ATOM 762 C C . GLY A 1 96 ? 8.134 15.542 5.581 1.00 91.56 96 GLY A C 1
ATOM 763 O O . GLY A 1 96 ? 8.773 15.025 4.662 1.00 91.56 96 GLY A O 1
ATOM 764 N N . LYS A 1 97 ? 8.739 16.208 6.568 1.00 92.25 97 LYS A N 1
ATOM 765 C CA . LYS A 1 97 ? 10.201 16.404 6.644 1.00 92.25 97 LYS A CA 1
ATOM 766 C C . LYS A 1 97 ? 10.948 15.077 6.830 1.00 92.25 97 LYS A C 1
ATOM 768 O O . LYS A 1 97 ? 10.352 14.074 7.225 1.00 92.25 97 LYS A O 1
ATOM 773 N N . THR A 1 98 ? 12.239 15.024 6.507 1.00 85.69 98 THR A N 1
ATOM 774 C CA . THR A 1 98 ? 13.073 13.844 6.803 1.00 85.69 98 THR A CA 1
ATOM 775 C C . THR A 1 98 ? 12.976 13.481 8.290 1.00 85.69 98 THR A C 1
ATOM 777 O O . THR A 1 98 ? 12.711 14.335 9.135 1.00 85.69 98 THR A O 1
ATOM 780 N N . SER A 1 99 ? 13.075 12.187 8.597 1.00 82.00 99 SER A N 1
ATOM 781 C CA . SER A 1 99 ? 12.973 11.647 9.964 1.00 82.00 99 SER A CA 1
ATOM 782 C C . SER A 1 99 ? 11.620 11.799 10.684 1.00 82.00 99 SER A C 1
ATOM 784 O O . SER A 1 99 ? 11.501 11.372 11.825 1.00 82.00 99 SER A O 1
ATOM 786 N N . THR A 1 100 ? 10.553 12.294 10.039 1.00 89.75 100 THR A N 1
ATOM 787 C CA . THR A 1 100 ? 9.205 12.363 10.658 1.00 89.75 100 THR A CA 1
ATOM 788 C C . THR A 1 100 ? 8.427 11.040 10.630 1.00 89.75 100 THR A C 1
ATOM 790 O O . THR A 1 100 ? 7.218 11.034 10.837 1.00 89.75 100 THR A O 1
ATOM 793 N N . GLY A 1 101 ? 9.079 9.918 10.307 1.00 86.56 101 GLY A N 1
ATOM 794 C CA . GLY A 1 101 ? 8.448 8.593 10.345 1.00 86.56 101 GLY A CA 1
ATOM 795 C C . GLY A 1 101 ? 7.526 8.250 9.168 1.00 86.56 101 GLY A C 1
ATOM 796 O O . GLY A 1 101 ? 6.724 7.332 9.290 1.00 86.56 101 GLY A O 1
ATOM 797 N N . LYS A 1 102 ? 7.639 8.931 8.017 1.00 92.81 102 LYS A N 1
ATOM 798 C CA . LYS A 1 102 ? 6.817 8.645 6.817 1.00 92.81 102 LYS A CA 1
ATOM 799 C C . LYS A 1 102 ? 6.886 7.181 6.378 1.00 92.81 102 LYS A C 1
ATOM 801 O O . LYS A 1 102 ? 5.855 6.564 6.142 1.00 92.81 102 LYS A O 1
ATOM 806 N N . THR A 1 103 ? 8.095 6.625 6.311 1.00 90.06 103 THR A N 1
ATOM 807 C CA . THR A 1 103 ? 8.314 5.221 5.942 1.00 90.06 103 THR A CA 1
ATOM 808 C C . THR A 1 103 ? 7.680 4.287 6.963 1.00 90.06 103 THR A C 1
ATOM 810 O O . THR A 1 103 ? 6.980 3.360 6.584 1.00 90.06 103 THR A O 1
ATOM 813 N N . SER A 1 104 ? 7.858 4.558 8.259 1.00 88.81 104 SER A N 1
ATOM 814 C CA . SER A 1 104 ? 7.251 3.758 9.327 1.00 88.81 104 SER A CA 1
ATOM 815 C C . SER A 1 104 ? 5.723 3.794 9.267 1.00 88.81 104 SER A C 1
ATOM 817 O O . SER A 1 104 ? 5.087 2.755 9.401 1.00 88.81 104 SER A O 1
ATOM 819 N N . LEU A 1 105 ? 5.135 4.965 8.996 1.00 90.62 105 LEU A N 1
ATOM 820 C CA . LEU A 1 105 ? 3.693 5.119 8.814 1.00 90.62 105 LEU A CA 1
ATOM 821 C C . LEU A 1 105 ? 3.189 4.306 7.613 1.00 90.62 105 LEU A C 1
ATOM 823 O O . LEU A 1 105 ? 2.218 3.568 7.742 1.00 90.62 105 LEU A O 1
ATOM 827 N N . ALA A 1 106 ? 3.863 4.409 6.464 1.00 92.19 106 ALA A N 1
ATOM 828 C CA . ALA A 1 106 ? 3.499 3.666 5.260 1.00 92.19 106 ALA A CA 1
ATOM 829 C C . ALA A 1 106 ? 3.610 2.144 5.461 1.00 92.19 106 ALA A C 1
ATOM 831 O O . ALA A 1 106 ? 2.714 1.405 5.056 1.00 92.19 106 ALA A O 1
ATOM 832 N N . LEU A 1 107 ? 4.671 1.676 6.129 1.00 91.62 107 LEU A N 1
ATOM 833 C CA . LEU A 1 107 ? 4.857 0.259 6.453 1.00 91.62 107 LEU A CA 1
ATOM 834 C C . LEU A 1 107 ? 3.785 -0.256 7.423 1.00 91.62 107 LEU A C 1
ATOM 836 O O 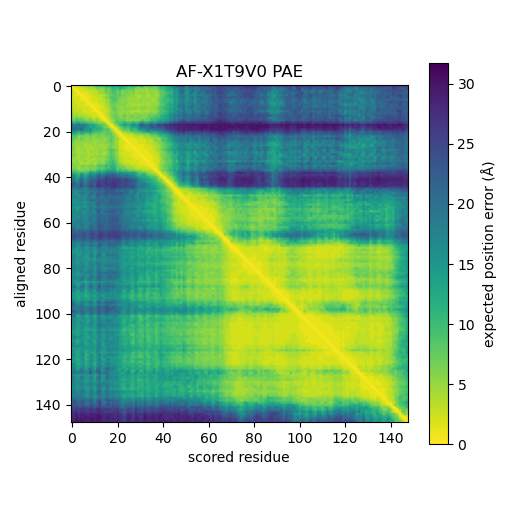. LEU A 1 107 ? 3.310 -1.377 7.253 1.00 91.62 107 LEU A O 1
ATOM 840 N N . ASP A 1 108 ? 3.363 0.548 8.403 1.00 91.31 108 ASP A N 1
ATOM 841 C CA . ASP A 1 108 ? 2.289 0.164 9.326 1.00 91.31 108 ASP A CA 1
ATOM 842 C C . ASP A 1 108 ? 0.942 0.039 8.600 1.00 91.31 108 ASP A C 1
ATOM 844 O O . ASP A 1 108 ? 0.245 -0.964 8.759 1.00 91.31 108 ASP A O 1
ATOM 848 N N . MET A 1 109 ? 0.618 0.998 7.723 1.00 92.56 109 MET A N 1
ATOM 849 C CA . MET A 1 109 ? -0.572 0.931 6.864 1.00 92.56 109 MET A CA 1
ATOM 850 C C . MET A 1 109 ? -0.554 -0.310 5.966 1.00 92.56 109 MET A C 1
ATOM 852 O O . MET A 1 109 ? -1.542 -1.041 5.906 1.00 92.56 109 MET A O 1
ATOM 856 N N . ALA A 1 110 ? 0.581 -0.580 5.316 1.00 92.62 110 ALA A N 1
ATOM 857 C CA . ALA A 1 110 ? 0.785 -1.762 4.483 1.00 92.62 110 ALA A CA 1
ATOM 858 C C . ALA A 1 110 ? 0.600 -3.063 5.280 1.00 92.62 110 ALA A C 1
ATOM 860 O O . ALA A 1 110 ? -0.104 -3.968 4.832 1.00 92.62 110 ALA A O 1
ATOM 861 N N . ARG A 1 111 ? 1.160 -3.143 6.495 1.00 91.12 111 ARG A N 1
ATOM 862 C CA . ARG A 1 111 ? 0.968 -4.287 7.399 1.00 91.12 111 ARG A CA 1
ATOM 863 C C . ARG A 1 111 ? -0.504 -4.464 7.759 1.00 91.12 111 ARG A C 1
ATOM 865 O O . ARG A 1 111 ? -1.000 -5.585 7.728 1.00 91.12 111 ARG A O 1
ATOM 872 N N . ASN A 1 112 ? -1.203 -3.391 8.129 1.00 91.12 112 ASN A N 1
ATOM 873 C CA . ASN A 1 112 ? -2.614 -3.462 8.519 1.00 91.12 112 ASN A CA 1
ATOM 874 C C . ASN A 1 112 ? -3.510 -3.913 7.360 1.00 91.12 112 ASN A C 1
ATOM 876 O O . ASN A 1 112 ? -4.418 -4.712 7.585 1.00 91.12 112 ASN A O 1
ATOM 880 N N . ALA A 1 113 ? -3.225 -3.458 6.138 1.00 92.75 113 ALA A N 1
ATOM 881 C CA . ALA A 1 113 ? -3.898 -3.931 4.934 1.00 92.75 113 ALA A CA 1
ATOM 882 C C . ALA A 1 113 ? -3.636 -5.430 4.697 1.00 92.75 113 ALA A C 1
ATOM 884 O O . ALA A 1 113 ? -4.586 -6.200 4.565 1.00 92.75 113 ALA A O 1
ATOM 885 N N . ALA A 1 114 ? -2.372 -5.864 4.754 1.00 91.88 114 ALA A N 1
ATOM 886 C CA . ALA A 1 114 ? -1.995 -7.270 4.581 1.00 91.88 114 ALA A CA 1
ATOM 887 C C . ALA A 1 114 ? -2.600 -8.197 5.652 1.00 91.88 114 ALA A C 1
ATOM 889 O O . ALA A 1 114 ? -3.041 -9.300 5.348 1.00 91.88 114 ALA A O 1
ATOM 890 N N . MET A 1 115 ? -2.691 -7.736 6.904 1.00 90.12 115 MET A N 1
ATOM 891 C CA . MET A 1 115 ? -3.337 -8.464 8.009 1.00 90.12 115 MET A CA 1
ATOM 892 C C . MET A 1 115 ? -4.846 -8.659 7.814 1.00 90.12 115 MET A C 1
ATOM 894 O O . MET A 1 115 ? -5.433 -9.504 8.483 1.00 90.12 115 MET A O 1
ATOM 898 N N . ARG A 1 116 ? -5.473 -7.870 6.938 1.00 89.50 116 ARG A N 1
ATOM 899 C CA . ARG A 1 116 ? -6.872 -8.033 6.519 1.00 89.50 116 ARG A CA 1
ATOM 900 C C . ARG A 1 116 ? -6.983 -8.693 5.142 1.00 89.50 116 ARG A C 1
ATOM 902 O O . ARG A 1 116 ? -7.972 -8.482 4.452 1.00 89.50 116 ARG A O 1
ATOM 909 N N . GLU A 1 117 ? -5.957 -9.449 4.753 1.00 91.00 117 GLU A N 1
ATOM 910 C CA . GLU A 1 117 ? -5.903 -10.262 3.531 1.00 91.00 117 GLU A CA 1
ATOM 911 C C . GLU A 1 117 ? -5.919 -9.461 2.217 1.00 91.00 117 GLU A C 1
ATOM 913 O O . GLU A 1 117 ? -6.101 -10.026 1.139 1.00 91.00 117 GLU A O 1
ATOM 918 N N . TYR A 1 118 ? -5.651 -8.151 2.267 1.00 92.62 118 TYR A N 1
ATOM 919 C CA . TYR A 1 118 ? -5.421 -7.373 1.052 1.00 92.62 118 TYR A CA 1
ATOM 920 C C . TYR A 1 118 ? -3.996 -7.615 0.533 1.00 92.62 118 TYR A C 1
ATOM 922 O O . TYR A 1 118 ? -3.041 -7.479 1.301 1.00 92.62 118 TYR A O 1
ATOM 930 N N . PRO A 1 119 ? -3.806 -7.924 -0.762 1.00 93.25 119 PRO A N 1
ATOM 931 C CA . PRO A 1 119 ? -2.474 -8.044 -1.340 1.00 93.25 119 PRO A CA 1
ATOM 932 C C . PRO A 1 119 ? -1.791 -6.671 -1.377 1.00 93.25 119 PRO A C 1
ATOM 934 O O . PRO A 1 119 ? -2.362 -5.693 -1.861 1.00 93.25 119 PRO A O 1
ATOM 937 N N . VAL A 1 120 ? -0.554 -6.597 -0.878 1.00 93.31 120 VAL A N 1
ATOM 938 C CA . VAL A 1 120 ? 0.225 -5.353 -0.809 1.00 93.31 120 VAL A CA 1
ATOM 939 C C . VAL A 1 120 ? 1.587 -5.549 -1.462 1.00 93.31 120 VAL A C 1
ATOM 941 O O . VAL A 1 120 ? 2.305 -6.494 -1.145 1.00 93.31 120 VAL A O 1
ATOM 944 N N . ALA A 1 121 ? 1.957 -4.618 -2.339 1.00 93.75 121 ALA A N 1
ATOM 945 C CA . ALA A 1 121 ? 3.297 -4.506 -2.901 1.00 93.75 121 ALA A CA 1
ATOM 946 C C . ALA A 1 121 ? 3.982 -3.252 -2.344 1.00 93.75 121 ALA A C 1
ATOM 948 O O . ALA A 1 121 ? 3.368 -2.187 -2.267 1.00 93.75 121 ALA A O 1
ATOM 949 N N . ILE A 1 122 ? 5.252 -3.379 -1.957 1.00 92.38 122 ILE A N 1
ATOM 950 C CA . ILE A 1 122 ? 6.051 -2.281 -1.406 1.00 92.38 122 ILE A CA 1
ATOM 951 C C . ILE A 1 122 ? 7.276 -2.090 -2.289 1.00 92.38 122 ILE A C 1
ATOM 953 O O . ILE A 1 122 ? 8.039 -3.026 -2.514 1.00 92.38 122 ILE A O 1
ATOM 957 N N . PHE A 1 123 ? 7.478 -0.856 -2.739 1.00 92.38 123 PHE A N 1
ATOM 958 C CA . PHE A 1 123 ? 8.650 -0.448 -3.502 1.00 92.38 123 PHE A CA 1
ATOM 959 C C . PHE A 1 123 ? 9.457 0.537 -2.659 1.00 92.38 123 PHE A C 1
ATOM 961 O O . PHE A 1 123 ? 8.917 1.524 -2.159 1.00 92.38 123 PHE A O 1
ATOM 968 N N . THR A 1 124 ? 10.744 0.253 -2.479 1.00 90.31 124 THR A N 1
ATOM 969 C CA . THR A 1 124 ? 11.679 1.098 -1.728 1.00 90.31 124 THR A CA 1
ATOM 970 C C . THR A 1 124 ? 12.776 1.591 -2.658 1.00 90.31 124 THR A C 1
ATOM 972 O O . THR A 1 124 ? 13.314 0.817 -3.443 1.00 90.31 124 THR A O 1
ATOM 975 N N . LEU A 1 125 ? 13.091 2.884 -2.569 1.00 90.19 125 LEU A N 1
ATOM 976 C CA . LEU A 1 125 ? 14.172 3.524 -3.328 1.00 90.19 125 LEU A CA 1
ATOM 977 C C . LEU A 1 125 ? 15.318 4.019 -2.431 1.00 90.19 125 LEU A C 1
ATOM 979 O O . LEU A 1 125 ? 16.352 4.432 -2.938 1.00 90.19 125 LEU A O 1
ATOM 983 N N . GLU A 1 126 ? 15.131 4.008 -1.109 1.00 88.06 126 GLU A N 1
ATOM 984 C CA . GLU A 1 126 ? 16.079 4.576 -0.137 1.00 88.06 126 GLU A CA 1
ATOM 985 C C . GLU A 1 126 ? 16.696 3.497 0.759 1.00 88.06 126 GLU A C 1
ATOM 987 O O . GLU A 1 126 ? 17.857 3.585 1.139 1.00 88.06 126 GLU A O 1
ATOM 992 N N . MET A 1 127 ? 15.918 2.464 1.087 1.00 86.50 127 MET A N 1
ATOM 993 C CA . MET A 1 127 ? 16.307 1.408 2.015 1.00 86.50 127 MET A CA 1
ATOM 994 C C . MET A 1 127 ? 16.545 0.083 1.307 1.00 86.50 127 MET A C 1
ATOM 996 O O . MET A 1 127 ? 15.846 -0.242 0.342 1.00 86.50 127 MET A O 1
ATOM 1000 N N . THR A 1 128 ? 17.447 -0.721 1.861 1.00 90.50 128 THR A N 1
ATOM 1001 C CA . THR A 1 128 ? 17.649 -2.107 1.430 1.00 90.50 128 THR A CA 1
ATOM 1002 C C . THR A 1 128 ? 16.469 -2.998 1.833 1.00 90.50 128 THR A C 1
ATOM 1004 O O . THR A 1 128 ? 15.731 -2.713 2.783 1.00 90.50 128 THR A O 1
ATOM 1007 N N . TYR A 1 129 ? 16.299 -4.126 1.134 1.00 89.06 129 TYR A N 1
ATOM 1008 C CA . TYR A 1 129 ? 15.239 -5.092 1.445 1.00 89.06 129 TYR A CA 1
ATOM 1009 C C . TYR A 1 129 ? 15.353 -5.656 2.867 1.00 89.06 129 TYR A C 1
ATOM 1011 O O . TYR A 1 129 ? 14.338 -5.822 3.544 1.00 89.06 129 TYR A O 1
ATOM 1019 N N . SER A 1 130 ? 16.577 -5.897 3.346 1.00 88.19 130 SER A N 1
ATOM 1020 C CA . SER A 1 130 ? 16.832 -6.416 4.693 1.00 88.19 130 SER A CA 1
ATOM 1021 C C . SER A 1 130 ? 16.384 -5.437 5.778 1.00 88.19 130 SER A C 1
ATOM 1023 O O . SER A 1 130 ? 15.674 -5.826 6.705 1.00 88.19 130 SER A O 1
ATOM 1025 N N . GLU A 1 131 ? 16.723 -4.151 5.648 1.00 87.12 131 GLU A N 1
ATOM 1026 C CA . GLU A 1 131 ? 16.308 -3.123 6.611 1.00 87.12 131 GLU A CA 1
ATOM 1027 C C . GLU A 1 131 ? 14.785 -2.939 6.629 1.00 87.12 131 GLU A C 1
ATOM 1029 O O . GLU A 1 131 ? 14.186 -2.742 7.690 1.00 87.12 131 GLU A O 1
ATOM 1034 N N . LEU A 1 132 ? 14.139 -3.021 5.462 1.00 88.44 132 LEU A N 1
ATOM 1035 C CA . LEU A 1 132 ? 12.684 -2.956 5.351 1.00 88.44 132 LEU A CA 1
ATOM 1036 C C . LEU A 1 132 ? 12.018 -4.162 6.031 1.00 88.44 132 LEU A C 1
ATOM 1038 O O . LEU A 1 132 ? 11.061 -3.985 6.788 1.00 88.44 132 LEU A O 1
ATOM 1042 N N . GLY A 1 133 ? 12.555 -5.368 5.822 1.00 87.25 133 GLY A N 1
ATOM 1043 C CA . GLY A 1 133 ? 12.093 -6.594 6.475 1.00 87.25 133 GLY A CA 1
ATOM 1044 C C . GLY A 1 133 ? 12.197 -6.520 7.999 1.00 87.25 133 GLY A C 1
ATOM 1045 O O . GLY A 1 133 ? 11.221 -6.791 8.700 1.00 87.25 133 GLY A O 1
ATOM 1046 N N . ILE A 1 134 ? 13.337 -6.055 8.519 1.00 86.25 134 ILE A N 1
ATOM 1047 C CA . ILE A 1 134 ? 13.533 -5.829 9.959 1.00 86.25 134 ILE A CA 1
ATOM 1048 C C . ILE A 1 134 ? 12.495 -4.835 10.495 1.00 86.25 134 ILE A C 1
ATOM 1050 O O . ILE A 1 134 ? 11.864 -5.098 11.520 1.00 86.25 134 ILE A O 1
ATOM 1054 N N . ARG A 1 135 ? 12.243 -3.722 9.791 1.00 84.88 135 ARG A N 1
ATOM 1055 C CA . ARG A 1 135 ? 11.216 -2.750 10.206 1.00 84.88 135 ARG A CA 1
ATOM 1056 C C . ARG A 1 135 ? 9.814 -3.353 10.254 1.00 84.88 135 ARG A C 1
ATOM 1058 O O . ARG A 1 135 ? 9.079 -3.055 11.192 1.00 84.88 135 ARG A O 1
ATOM 1065 N N . LEU A 1 136 ? 9.445 -4.211 9.303 1.00 85.06 136 LEU A N 1
ATOM 1066 C CA . LEU A 1 136 ? 8.155 -4.911 9.329 1.00 85.06 136 LEU A CA 1
ATOM 1067 C C . LEU A 1 136 ? 8.032 -5.849 10.539 1.00 85.06 136 LEU A C 1
ATOM 1069 O O . LEU A 1 136 ? 6.986 -5.859 11.193 1.00 85.06 136 LEU A O 1
ATOM 1073 N N . ILE A 1 137 ? 9.095 -6.587 10.879 1.00 84.06 137 ILE A N 1
ATOM 1074 C CA . ILE A 1 137 ? 9.129 -7.455 12.069 1.00 84.06 137 ILE A CA 1
ATOM 1075 C C . ILE A 1 137 ? 8.987 -6.614 13.343 1.00 84.06 137 ILE A C 1
ATOM 1077 O O . ILE A 1 137 ? 8.151 -6.912 14.197 1.00 84.06 137 ILE A O 1
ATOM 1081 N N . ILE A 1 138 ? 9.742 -5.521 13.454 1.00 82.06 138 ILE A N 1
ATOM 1082 C CA . ILE A 1 138 ? 9.681 -4.605 14.599 1.00 82.06 138 ILE A CA 1
ATOM 1083 C C . ILE A 1 138 ? 8.274 -4.016 14.760 1.00 82.06 138 ILE A C 1
ATOM 1085 O O . ILE A 1 138 ? 7.716 -4.057 15.859 1.00 82.06 138 ILE A O 1
ATOM 1089 N N . CYS A 1 139 ? 7.666 -3.541 13.668 1.00 75.00 139 CYS A N 1
ATOM 1090 C CA . CYS A 1 139 ? 6.288 -3.047 13.659 1.00 75.00 139 CYS A CA 1
ATOM 1091 C C . CYS A 1 139 ? 5.290 -4.100 14.160 1.00 75.00 139 CYS A C 1
ATOM 1093 O O . CYS A 1 139 ? 4.249 -3.736 14.697 1.00 75.00 139 CYS A O 1
ATOM 1095 N N . ARG A 1 140 ? 5.554 -5.400 13.984 1.00 74.94 140 ARG A N 1
ATOM 1096 C CA . ARG A 1 140 ? 4.678 -6.469 14.481 1.00 74.94 140 ARG A CA 1
ATOM 1097 C C . ARG A 1 140 ? 4.861 -6.738 15.974 1.00 74.94 140 ARG A C 1
ATOM 1099 O O . ARG A 1 140 ? 3.866 -6.958 16.660 1.00 74.94 140 ARG A O 1
ATOM 1106 N N . PHE A 1 141 ? 6.100 -6.753 16.456 1.00 72.06 141 PHE A N 1
ATOM 1107 C CA . PHE A 1 141 ? 6.433 -7.228 17.802 1.00 72.06 141 PHE A CA 1
ATOM 1108 C C . PHE A 1 141 ? 6.643 -6.119 18.844 1.00 72.06 141 PHE A C 1
ATOM 1110 O O . PHE A 1 141 ? 6.909 -6.439 19.997 1.00 72.06 141 PHE A O 1
ATOM 1117 N N . PHE A 1 142 ? 6.518 -4.836 18.475 1.00 66.69 142 PHE A N 1
ATOM 1118 C CA . PHE A 1 142 ? 6.815 -3.697 19.363 1.00 66.69 142 PHE A CA 1
ATOM 1119 C C . PHE A 1 142 ? 8.216 -3.790 20.002 1.00 66.69 142 PHE A C 1
ATOM 1121 O O . PHE A 1 142 ? 8.428 -3.383 21.143 1.00 66.69 142 PHE A O 1
ATOM 1128 N N . LEU A 1 143 ? 9.189 -4.340 19.267 1.00 61.78 143 LEU A N 1
ATOM 1129 C CA . LEU A 1 143 ? 10.563 -4.467 19.750 1.00 61.78 143 LEU A CA 1
ATOM 1130 C C . LEU A 1 143 ? 11.301 -3.121 19.643 1.00 61.78 143 LEU A C 1
ATOM 1132 O O . LEU A 1 143 ? 11.151 -2.418 18.642 1.00 61.78 143 LEU A O 1
ATOM 1136 N N . PRO A 1 144 ? 12.118 -2.737 20.636 1.00 56.38 144 PRO A N 1
ATOM 1137 C CA . PRO A 1 144 ? 12.946 -1.544 20.528 1.00 56.38 144 PRO A CA 1
ATOM 1138 C C . PRO A 1 144 ? 14.012 -1.727 19.435 1.00 56.38 144 PRO A C 1
ATOM 1140 O O . PRO A 1 144 ? 14.683 -2.754 19.377 1.00 56.38 144 PRO A O 1
ATOM 1143 N N . GLN A 1 145 ? 14.209 -0.699 18.600 1.00 55.66 145 GLN A N 1
ATOM 1144 C CA . GLN A 1 145 ? 15.220 -0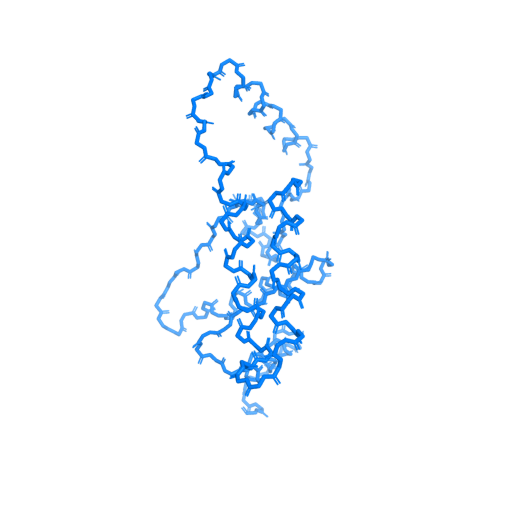.668 17.524 1.00 55.66 145 GLN A CA 1
ATOM 1145 C C . GLN A 1 145 ? 16.673 -0.813 18.012 1.00 55.66 145 GLN A C 1
ATOM 1147 O O . GLN A 1 145 ? 17.560 -1.014 17.202 1.00 55.66 145 GLN A O 1
ATOM 1152 N N . LEU A 1 146 ? 16.920 -0.734 19.323 1.00 52.91 146 LEU A N 1
ATOM 1153 C CA . LEU A 1 146 ? 18.243 -0.820 19.954 1.00 52.91 146 LEU A CA 1
ATOM 1154 C C . LEU A 1 146 ? 18.855 -2.232 19.990 1.00 52.91 146 LEU A C 1
ATOM 1156 O O . LEU A 1 146 ? 19.930 -2.403 20.556 1.00 52.91 146 LEU A O 1
ATOM 1160 N N . LEU A 1 147 ? 18.175 -3.240 19.441 1.00 49.16 147 LEU A N 1
ATOM 1161 C CA . LEU A 1 147 ? 18.604 -4.639 19.510 1.00 49.16 147 LEU A CA 1
ATOM 1162 C C . LEU A 1 147 ? 19.273 -5.169 18.230 1.00 49.16 147 LEU A C 1
ATOM 1164 O O . LEU A 1 147 ? 19.682 -6.327 18.235 1.00 49.16 147 LEU A O 1
ATOM 1168 N N . PHE A 1 148 ? 19.414 -4.348 17.181 1.00 44.12 148 PHE A N 1
ATOM 1169 C CA . PHE A 1 148 ? 20.088 -4.707 15.926 1.00 44.12 148 PHE A CA 1
ATOM 1170 C C . PHE A 1 148 ? 20.790 -3.509 15.287 1.00 44.12 148 PHE A C 1
ATOM 1172 O O . PHE A 1 148 ? 20.159 -2.429 15.228 1.00 44.12 148 PHE A O 1
#

Secondary structure (DSSP, 8-state):
-HHHHHHHHHHHHHHHS-SS--HHHHHHHHHHHHHHHHHTT-------HHHHHHHHHHHHHHHHH-SS-SSB--S-HHHHHHH-SB-TT--------TTSSHHHHHHHHHHHHHHTT-------SSS-HHHHHHHHHHHHHT--GGG-

Foldseek 3Di:
DVLVVVLVVVLVVVVVVDDDDDPVVSVVVSVVSVVVVVVVPDDDDDDDPVVVVVVVVVVVVVVVPDPAQPEQAQPPVVVCVVPSYDHPPDDDDDDDDPPPCSLLSVLSSQLSSVVVVHDDDDDDDDDDPVVSVVSNVCSVPVDDPVPD

Radius of gyration: 23.37 Å; Cα contacts (8 Å, |Δi|>4): 74; chains: 1; bounding box: 51×36×57 Å